Protein AF-A0A8J5JRP1-F1 (afdb_monomer_lite)

Structure (mmCIF, N/CA/C/O backbone):
data_AF-A0A8J5JRP1-F1
#
_entry.id   AF-A0A8J5JRP1-F1
#
loop_
_atom_site.group_PDB
_atom_site.id
_atom_site.type_symbol
_atom_site.label_atom_id
_atom_site.label_alt_id
_atom_site.label_comp_id
_atom_site.label_asym_id
_atom_site.label_entity_id
_atom_site.label_seq_id
_atom_site.pdbx_PDB_ins_code
_atom_site.Cartn_x
_atom_site.Cartn_y
_atom_site.Cartn_z
_atom_site.occupancy
_atom_site.B_iso_or_equiv
_atom_site.auth_seq_id
_atom_site.auth_comp_id
_atom_site.auth_asym_id
_atom_site.auth_atom_id
_atom_site.pdbx_PDB_model_num
ATOM 1 N N . MET A 1 1 ? -11.507 -6.450 -2.421 1.00 54.03 1 MET A N 1
ATOM 2 C CA . MET A 1 1 ? -11.348 -5.675 -3.679 1.00 54.03 1 MET A CA 1
ATOM 3 C C . MET A 1 1 ? -9.955 -5.958 -4.227 1.00 54.03 1 MET A C 1
ATOM 5 O O . MET A 1 1 ? -9.057 -6.122 -3.411 1.00 54.03 1 MET A O 1
ATOM 9 N N . ASP A 1 2 ? -9.753 -6.052 -5.546 1.00 66.62 2 ASP A N 1
ATOM 10 C CA . ASP A 1 2 ? -8.400 -6.235 -6.106 1.00 66.62 2 ASP A CA 1
ATOM 11 C C . ASP A 1 2 ? -7.550 -4.979 -5.846 1.00 66.62 2 ASP A C 1
ATOM 13 O O . ASP A 1 2 ? -7.867 -3.878 -6.309 1.00 66.62 2 ASP A O 1
ATOM 17 N N . ALA A 1 3 ? -6.461 -5.162 -5.099 1.00 68.06 3 ALA A N 1
ATOM 18 C CA . ALA A 1 3 ? -5.518 -4.115 -4.740 1.00 68.06 3 ALA A CA 1
ATOM 19 C C . ALA A 1 3 ? -4.882 -3.429 -5.960 1.00 68.06 3 ALA A C 1
ATOM 21 O O . ALA A 1 3 ? -4.729 -2.208 -5.982 1.00 68.06 3 ALA A O 1
ATOM 22 N N . THR A 1 4 ? -4.529 -4.190 -7.000 1.00 69.31 4 THR A N 1
ATOM 23 C CA . THR A 1 4 ? -3.917 -3.645 -8.220 1.00 69.31 4 THR A CA 1
ATOM 24 C C . THR A 1 4 ? -4.916 -2.773 -8.976 1.00 69.31 4 THR A C 1
ATOM 26 O O . THR A 1 4 ? -4.538 -1.716 -9.485 1.00 69.31 4 THR A O 1
ATOM 29 N N . PHE A 1 5 ? -6.179 -3.201 -9.052 1.00 74.94 5 PHE A N 1
ATOM 30 C CA . PHE A 1 5 ? -7.241 -2.432 -9.700 1.00 74.94 5 PHE A CA 1
ATOM 31 C C . PHE A 1 5 ? -7.491 -1.107 -8.978 1.00 74.94 5 PHE A C 1
ATOM 33 O O . PHE A 1 5 ? -7.461 -0.055 -9.614 1.00 74.94 5 PHE A O 1
ATOM 40 N N . LEU A 1 6 ? -7.655 -1.146 -7.651 1.00 74.69 6 LEU A N 1
ATOM 41 C CA . LEU A 1 6 ? -7.871 0.061 -6.857 1.00 74.69 6 LEU A CA 1
ATOM 42 C C . LEU A 1 6 ? -6.725 1.053 -7.033 1.00 74.69 6 LEU A C 1
ATOM 44 O O . LEU A 1 6 ? -6.972 2.220 -7.325 1.00 74.69 6 LEU A O 1
ATOM 48 N N . ILE A 1 7 ? -5.478 0.589 -6.911 1.00 75.81 7 ILE A N 1
ATOM 49 C CA . ILE A 1 7 ? -4.319 1.461 -7.086 1.00 75.81 7 ILE A CA 1
ATOM 50 C C . ILE A 1 7 ? -4.353 2.082 -8.491 1.00 75.81 7 ILE A C 1
ATOM 52 O O . ILE A 1 7 ? -4.250 3.293 -8.618 1.00 75.81 7 ILE A O 1
ATOM 56 N N . LYS A 1 8 ? -4.576 1.300 -9.553 1.00 76.00 8 LYS A N 1
ATOM 57 C CA . LYS A 1 8 ? -4.641 1.830 -10.929 1.00 76.00 8 LYS A CA 1
ATOM 58 C C . LYS A 1 8 ? -5.804 2.797 -11.182 1.00 76.00 8 LYS A C 1
ATOM 60 O O . LYS A 1 8 ? -5.709 3.596 -12.106 1.00 76.00 8 LYS A O 1
ATOM 65 N N . SER A 1 9 ? -6.877 2.720 -10.396 1.00 74.56 9 SER A N 1
ATOM 66 C CA . SER A 1 9 ? -8.033 3.622 -10.492 1.00 74.56 9 SER A CA 1
ATOM 67 C C . SER A 1 9 ? -7.784 5.008 -9.880 1.00 74.56 9 SER A C 1
ATOM 69 O O . SER A 1 9 ? -8.576 5.927 -10.084 1.00 74.56 9 SER A O 1
ATOM 71 N N . LEU A 1 10 ? -6.685 5.186 -9.138 1.00 73.31 10 LEU A N 1
ATOM 72 C CA . LEU A 1 10 ? -6.281 6.487 -8.615 1.00 73.31 10 LEU A CA 1
ATOM 73 C C . LEU A 1 10 ? -5.696 7.335 -9.751 1.00 73.31 10 LEU A C 1
ATOM 75 O O . LEU A 1 10 ? -4.635 7.031 -10.292 1.00 73.31 10 LEU A O 1
ATOM 79 N N . SER A 1 11 ? -6.404 8.403 -10.114 1.00 66.44 11 SER A N 1
ATOM 80 C CA . SER A 1 11 ? -5.982 9.353 -11.148 1.00 66.44 11 SER A CA 1
ATOM 81 C C . SER A 1 11 ? -4.874 10.289 -10.674 1.00 66.44 11 SER A C 1
ATOM 83 O O . SER A 1 11 ? -4.055 10.717 -11.482 1.00 66.44 11 SER A O 1
ATOM 85 N N . ASP A 1 12 ? -4.839 10.579 -9.372 1.00 75.56 12 ASP A N 1
ATOM 86 C CA . ASP A 1 12 ? -3.879 11.494 -8.776 1.00 75.56 12 ASP A CA 1
ATOM 87 C C . ASP A 1 12 ? -3.203 10.837 -7.576 1.00 75.56 12 ASP A C 1
ATOM 89 O O . ASP A 1 12 ? -3.856 10.306 -6.674 1.00 75.56 12 ASP A O 1
ATOM 93 N N . PHE A 1 13 ? -1.877 10.815 -7.612 1.00 78.50 13 PHE A N 1
ATOM 94 C CA . PHE A 1 13 ? -1.065 10.149 -6.609 1.00 78.50 13 PHE A CA 1
ATOM 95 C C . PHE A 1 13 ? -0.095 11.149 -5.999 1.00 78.50 13 PHE A C 1
ATOM 97 O O . PHE A 1 13 ? 0.644 11.804 -6.748 1.00 78.50 13 PHE A O 1
ATOM 104 N N . PRO A 1 14 ? 0.013 11.171 -4.663 1.00 84.62 14 PRO A N 1
ATOM 105 C CA . PRO A 1 14 ? 0.994 11.993 -3.980 1.00 84.62 14 PRO A CA 1
ATOM 106 C C . PRO A 1 14 ? 2.426 11.741 -4.463 1.00 84.62 14 PRO A C 1
ATOM 108 O O . PRO A 1 14 ? 2.775 10.685 -5.006 1.00 84.62 14 PRO A O 1
ATOM 111 N N . ALA A 1 15 ? 3.279 12.743 -4.263 1.00 86.81 15 ALA A N 1
ATOM 1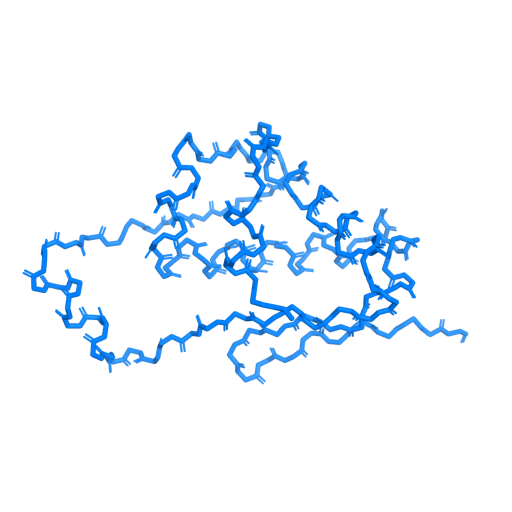12 C CA . ALA A 1 15 ? 4.681 12.682 -4.665 1.00 86.81 15 ALA A CA 1
ATOM 113 C C . ALA A 1 15 ? 5.491 11.647 -3.863 1.00 86.81 15 ALA A C 1
ATOM 115 O O . ALA A 1 15 ? 6.546 11.210 -4.326 1.00 86.81 15 ALA A O 1
ATOM 116 N N . THR A 1 16 ? 5.001 11.240 -2.691 1.00 90.62 16 THR A N 1
ATOM 117 C CA . THR A 1 16 ? 5.677 10.335 -1.757 1.00 90.62 16 THR A CA 1
ATOM 118 C C . THR A 1 16 ? 4.889 9.044 -1.555 1.00 90.62 16 THR A C 1
ATOM 120 O O . THR A 1 16 ? 3.662 9.015 -1.664 1.00 90.62 16 THR A O 1
ATOM 123 N N . CYS A 1 17 ? 5.593 7.954 -1.251 1.00 87.81 17 CYS A N 1
ATOM 124 C CA . CYS A 1 17 ? 4.975 6.671 -0.929 1.00 87.81 17 CYS A CA 1
ATOM 125 C C . CYS A 1 17 ? 4.095 6.750 0.328 1.00 87.81 17 CYS A C 1
ATOM 127 O O . CYS A 1 17 ? 3.054 6.101 0.359 1.00 87.81 17 CYS A O 1
ATOM 129 N N . GLY A 1 18 ? 4.457 7.580 1.312 1.00 87.56 18 GLY A N 1
ATOM 130 C CA . GLY A 1 18 ? 3.637 7.860 2.494 1.00 87.56 18 GLY A CA 1
ATOM 131 C C . GLY A 1 18 ? 2.286 8.466 2.126 1.00 87.56 18 GLY A C 1
ATOM 132 O O . GLY A 1 18 ? 1.253 7.917 2.491 1.00 87.56 18 GLY A O 1
ATOM 133 N N . GLY A 1 19 ? 2.275 9.508 1.288 1.00 88.38 19 GLY A N 1
ATOM 134 C CA . GLY A 1 19 ? 1.014 10.085 0.818 1.00 88.38 19 GLY A CA 1
ATOM 135 C C . GLY A 1 19 ? 0.181 9.082 0.012 1.00 88.38 19 GLY A C 1
ATOM 136 O O . GLY A 1 19 ? -1.040 9.039 0.135 1.00 88.38 19 GLY A O 1
ATOM 137 N N . VAL A 1 20 ? 0.823 8.222 -0.789 1.00 88.38 20 VAL A N 1
ATOM 138 C CA . VAL A 1 20 ? 0.116 7.131 -1.484 1.00 88.38 20 VAL A CA 1
ATOM 139 C C . VAL A 1 20 ? -0.548 6.176 -0.485 1.00 88.38 20 VAL A C 1
ATOM 141 O O . VAL A 1 20 ? -1.685 5.770 -0.720 1.00 88.38 20 VAL A O 1
ATOM 144 N N . ALA A 1 21 ? 0.129 5.829 0.613 1.00 88.56 21 ALA A N 1
ATOM 145 C CA . ALA A 1 21 ? -0.420 4.973 1.662 1.00 88.56 21 ALA A CA 1
ATOM 146 C C . ALA A 1 21 ? -1.647 5.608 2.332 1.00 88.56 21 ALA A C 1
ATOM 148 O O . ALA A 1 21 ? -2.658 4.929 2.507 1.00 88.56 21 ALA A O 1
ATOM 149 N N . GLU A 1 22 ? -1.582 6.900 2.647 1.00 88.75 22 GLU A N 1
ATOM 150 C CA . GLU A 1 22 ? -2.675 7.652 3.266 1.00 88.75 22 GLU A CA 1
ATOM 151 C C . GLU A 1 22 ? -3.902 7.751 2.347 1.00 88.75 22 GLU A C 1
ATOM 153 O O . GLU A 1 22 ? -5.009 7.388 2.743 1.00 88.75 22 GLU A O 1
ATOM 158 N N . VAL A 1 23 ? -3.713 8.157 1.085 1.00 88.38 23 VAL A N 1
ATOM 159 C CA . VAL A 1 23 ? -4.812 8.273 0.107 1.00 88.38 23 VAL A CA 1
ATOM 160 C C . VAL A 1 23 ? -5.471 6.920 -0.149 1.00 88.38 23 VAL A C 1
ATOM 162 O O . VAL A 1 23 ? -6.697 6.836 -0.247 1.00 88.38 23 VAL A O 1
ATOM 165 N N . LEU A 1 24 ? -4.674 5.852 -0.258 1.00 85.94 24 LEU A N 1
ATOM 166 C CA . LEU A 1 24 ? -5.202 4.501 -0.431 1.00 85.94 24 LEU A CA 1
ATOM 167 C C . LEU A 1 24 ? -6.058 4.085 0.761 1.00 85.94 24 LEU A C 1
ATOM 169 O O . LEU A 1 24 ? -7.183 3.633 0.553 1.00 85.94 24 LEU A O 1
ATOM 173 N N . LEU A 1 25 ? -5.553 4.256 1.984 1.00 82.62 25 LEU A N 1
ATOM 174 C CA . LEU A 1 25 ? -6.283 3.873 3.187 1.00 82.62 25 LEU A CA 1
ATOM 175 C C . LEU A 1 25 ? -7.564 4.698 3.350 1.00 82.62 25 LEU A C 1
ATOM 177 O O . LEU A 1 25 ? -8.628 4.129 3.566 1.00 82.62 25 LEU A O 1
ATOM 181 N N . SER A 1 26 ? -7.494 6.013 3.141 1.00 83.12 26 SER A N 1
ATOM 182 C CA . SER A 1 26 ? -8.655 6.905 3.212 1.00 83.12 26 SER A CA 1
ATOM 183 C C . SER A 1 26 ? -9.763 6.490 2.236 1.00 83.12 26 SER A C 1
ATOM 185 O O . SER A 1 26 ? -10.920 6.343 2.635 1.00 83.12 26 SER A O 1
ATOM 187 N N . LYS A 1 27 ? -9.423 6.200 0.969 1.00 82.00 27 LYS A N 1
ATOM 188 C CA . LYS A 1 27 ? -10.415 5.713 -0.005 1.00 82.00 27 LYS A CA 1
ATOM 189 C C . LYS A 1 27 ? -10.982 4.351 0.373 1.00 82.00 27 LYS A C 1
ATOM 191 O O . LYS A 1 27 ? -12.178 4.125 0.216 1.00 82.00 27 LYS A O 1
ATOM 196 N N . LEU A 1 28 ? -10.143 3.442 0.861 1.00 77.88 28 LEU A N 1
ATOM 197 C CA . LEU A 1 28 ? -10.582 2.125 1.316 1.00 77.88 28 LEU A CA 1
ATOM 198 C C . LEU A 1 28 ? -11.600 2.242 2.453 1.00 77.88 28 LEU A C 1
ATOM 200 O O . LEU A 1 28 ? -12.677 1.648 2.371 1.00 77.88 28 LEU A O 1
ATOM 204 N N . CYS A 1 29 ? -11.297 3.064 3.453 1.00 76.25 29 CYS A N 1
ATOM 205 C CA . CYS A 1 29 ? -12.162 3.262 4.606 1.00 76.25 29 CYS A CA 1
ATOM 206 C C . CYS A 1 29 ? -13.448 4.032 4.271 1.00 76.25 29 CYS A C 1
ATOM 208 O O . CYS A 1 29 ? -14.485 3.781 4.881 1.00 76.25 29 CYS A O 1
ATOM 210 N N . ALA A 1 30 ? -13.427 4.904 3.259 1.00 76.81 30 ALA A N 1
ATOM 211 C CA . ALA A 1 30 ? -14.630 5.581 2.772 1.00 76.81 30 ALA A CA 1
ATOM 212 C C . ALA A 1 30 ? -15.639 4.622 2.110 1.00 76.81 30 ALA A C 1
ATOM 214 O O . ALA A 1 30 ? -16.842 4.879 2.134 1.00 76.81 30 ALA A O 1
ATOM 215 N N . HIS A 1 31 ? -15.170 3.524 1.507 1.00 71.31 31 HIS A N 1
ATOM 216 C CA . HIS A 1 31 ? -16.022 2.622 0.726 1.00 71.31 31 HIS A CA 1
ATOM 217 C C . HIS A 1 31 ? -16.530 1.399 1.496 1.00 71.31 31 HIS A C 1
ATOM 219 O O . HIS A 1 31 ? -17.555 0.835 1.110 1.00 71.31 31 HIS A O 1
ATOM 225 N N . ALA A 1 32 ? -15.857 0.966 2.564 1.00 64.19 32 ALA A N 1
ATOM 226 C CA . ALA A 1 32 ? -16.296 -0.197 3.331 1.00 64.19 32 ALA A CA 1
ATOM 227 C C . ALA A 1 32 ? -15.785 -0.174 4.771 1.00 64.19 32 ALA A C 1
ATOM 229 O O . ALA A 1 32 ? -14.627 0.131 5.001 1.00 64.19 32 ALA A O 1
ATOM 230 N N . ARG A 1 33 ? -16.624 -0.638 5.714 1.00 61.16 33 ARG A N 1
ATOM 231 C CA . ARG A 1 33 ? -16.299 -0.867 7.145 1.00 61.16 33 ARG A CA 1
ATOM 232 C C . ARG A 1 33 ? -15.324 -2.027 7.408 1.00 61.16 33 ARG A C 1
ATOM 234 O O . ARG A 1 33 ? -15.054 -2.368 8.556 1.00 61.16 33 ARG A O 1
ATOM 241 N N . CYS A 1 34 ? -14.944 -2.734 6.351 1.00 61.31 34 CYS A N 1
ATOM 242 C CA . CYS A 1 34 ? -14.037 -3.865 6.382 1.00 61.31 34 CYS A CA 1
ATOM 243 C C . CYS A 1 34 ? -13.455 -4.021 4.984 1.00 61.31 34 CYS A C 1
ATOM 245 O O . CYS A 1 34 ? -14.187 -4.315 4.037 1.00 61.31 34 CYS A O 1
ATOM 247 N N . VAL A 1 35 ? -12.147 -3.837 4.857 1.00 62.84 35 VAL A N 1
ATOM 248 C CA . VAL A 1 35 ? -11.436 -4.049 3.600 1.00 62.84 35 VAL A CA 1
ATOM 249 C C . VAL A 1 35 ? -10.455 -5.195 3.768 1.00 62.84 35 VAL A C 1
ATOM 251 O O . VAL A 1 35 ? -9.555 -5.122 4.602 1.00 62.84 35 VAL A O 1
ATOM 254 N N . ASP A 1 36 ? 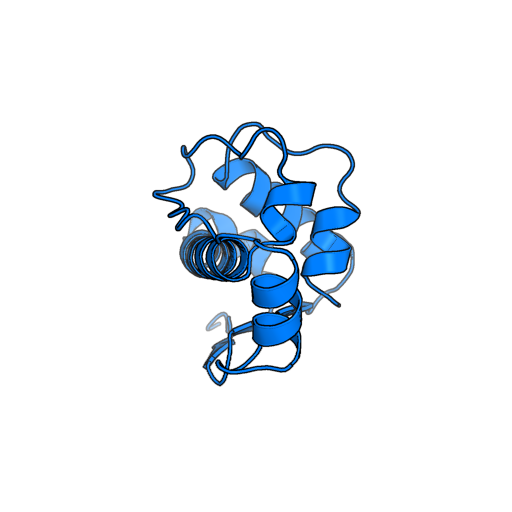-10.619 -6.213 2.925 1.00 64.00 36 ASP A N 1
ATOM 255 C CA . ASP A 1 36 ? -9.592 -7.212 2.654 1.00 64.00 36 ASP A CA 1
ATOM 256 C C . ASP A 1 36 ? -8.750 -6.750 1.468 1.00 64.00 36 ASP A C 1
ATOM 258 O O . ASP A 1 36 ? -9.209 -6.720 0.315 1.00 64.00 36 ASP A O 1
ATOM 262 N N . PHE A 1 37 ? -7.509 -6.368 1.758 1.00 65.38 37 PHE A N 1
ATOM 263 C CA . PHE A 1 37 ? -6.546 -5.961 0.745 1.00 65.38 37 PHE A CA 1
ATOM 264 C C . PHE A 1 37 ? -5.699 -7.164 0.330 1.00 65.38 37 PHE A C 1
ATOM 266 O O . PHE A 1 37 ? -4.757 -7.545 1.024 1.00 65.38 37 PHE A O 1
ATOM 273 N N . VAL A 1 38 ? -6.066 -7.795 -0.788 1.00 66.75 38 VAL A N 1
ATOM 274 C CA . VAL A 1 38 ? -5.436 -9.027 -1.287 1.00 66.75 38 VAL A CA 1
ATOM 275 C C . VAL A 1 38 ? -4.637 -8.729 -2.551 1.00 66.75 38 VAL A C 1
ATOM 277 O O . VAL A 1 38 ? -5.127 -8.056 -3.459 1.00 66.75 38 VAL A O 1
ATOM 280 N N . TYR A 1 39 ? -3.407 -9.242 -2.610 1.00 66.25 39 TYR A N 1
ATOM 281 C CA . TYR A 1 39 ? -2.535 -9.128 -3.776 1.00 66.25 39 TYR A CA 1
ATOM 282 C C . TYR A 1 39 ? -2.270 -10.493 -4.411 1.00 66.25 39 TYR A C 1
ATOM 284 O O . TYR A 1 39 ? -1.771 -11.408 -3.749 1.00 66.25 39 TYR A O 1
ATOM 292 N N . ASP A 1 40 ? -2.507 -10.593 -5.719 1.00 64.44 40 ASP A N 1
ATOM 293 C CA . ASP A 1 40 ? -2.095 -11.756 -6.500 1.00 64.44 40 ASP A CA 1
ATOM 294 C C . ASP A 1 40 ? -0.572 -11.881 -6.488 1.00 64.44 40 ASP A C 1
ATOM 296 O O . ASP A 1 40 ? 0.158 -10.982 -6.924 1.00 64.44 40 ASP A O 1
ATOM 300 N N . THR A 1 41 ? -0.090 -13.021 -5.996 1.00 61.41 41 THR A N 1
ATOM 301 C CA . THR A 1 41 ? 1.322 -13.397 -6.063 1.00 61.41 41 THR A CA 1
ATOM 302 C C . THR A 1 41 ? 1.468 -14.624 -6.947 1.00 61.41 41 THR A C 1
ATOM 304 O O . THR A 1 41 ? 0.828 -15.643 -6.708 1.00 61.41 41 THR A O 1
ATOM 307 N N . TYR A 1 42 ? 2.334 -14.536 -7.954 1.00 64.62 42 TYR A N 1
ATOM 308 C CA . TYR A 1 42 ? 2.710 -15.689 -8.766 1.00 64.62 42 TYR A CA 1
ATOM 309 C C . TYR A 1 42 ? 3.879 -16.413 -8.090 1.00 64.62 42 TYR A C 1
ATOM 311 O O . TYR A 1 42 ? 4.852 -15.783 -7.672 1.00 64.62 42 TYR A O 1
ATOM 319 N N . THR A 1 43 ? 3.769 -17.729 -7.919 1.00 64.94 43 THR A N 1
ATOM 320 C CA . THR A 1 43 ? 4.878 -18.569 -7.450 1.00 64.94 43 THR A CA 1
ATOM 321 C C . THR A 1 43 ? 5.866 -18.762 -8.586 1.00 64.94 43 THR A C 1
ATOM 323 O O . THR A 1 43 ? 5.470 -19.244 -9.641 1.00 64.94 43 THR A O 1
ATOM 326 N N . SER A 1 44 ? 7.132 -18.403 -8.374 1.00 65.62 44 SER A N 1
ATOM 327 C CA . SER A 1 44 ? 8.165 -18.597 -9.390 1.00 65.62 44 SER A CA 1
ATOM 328 C C . SER A 1 44 ? 8.671 -20.050 -9.393 1.00 65.62 44 SER A C 1
ATOM 330 O O . SER A 1 44 ? 8.890 -20.599 -8.308 1.00 65.62 44 SER A O 1
ATOM 332 N N . PRO A 1 45 ? 8.874 -20.668 -10.572 1.00 66.75 45 PRO A N 1
ATOM 333 C CA . PRO A 1 45 ? 8.512 -20.145 -11.890 1.00 66.75 45 PRO A CA 1
ATOM 334 C C . PRO A 1 45 ? 7.000 -20.261 -12.153 1.00 66.75 45 PRO A C 1
ATOM 336 O O . PRO A 1 45 ? 6.396 -21.310 -11.943 1.00 66.75 45 PRO A O 1
ATOM 339 N N . SER A 1 46 ? 6.391 -19.187 -12.656 1.00 70.38 46 SER A N 1
ATOM 340 C CA . SER A 1 46 ? 5.004 -19.168 -13.136 1.00 70.38 46 SER A CA 1
ATOM 341 C C . SER A 1 46 ? 4.932 -18.991 -14.653 1.00 70.38 46 SER A C 1
ATOM 343 O O . SER A 1 46 ? 5.876 -18.514 -15.282 1.00 70.38 46 SER A O 1
ATOM 345 N N . ILE A 1 47 ? 3.769 -19.290 -15.250 1.00 76.44 47 ILE A N 1
ATOM 346 C CA . ILE A 1 47 ? 3.493 -18.981 -16.668 1.00 76.44 47 ILE A CA 1
ATOM 347 C C . ILE A 1 47 ? 3.775 -17.500 -16.959 1.00 76.44 47 ILE A C 1
ATOM 349 O O . ILE A 1 47 ? 4.393 -17.180 -17.969 1.00 76.44 47 ILE A O 1
ATOM 353 N N . LYS A 1 48 ? 3.422 -16.599 -16.033 1.00 70.38 48 LYS A N 1
ATOM 354 C CA . LYS A 1 48 ? 3.704 -15.167 -16.180 1.00 70.38 48 LYS A CA 1
ATOM 355 C C . LYS A 1 48 ? 5.186 -14.819 -16.101 1.00 70.38 48 LYS A C 1
ATOM 357 O O . LYS A 1 48 ? 5.595 -13.853 -16.740 1.00 70.38 48 LYS A O 1
ATOM 362 N N . ASP A 1 49 ? 5.986 -15.570 -15.350 1.00 68.12 49 ASP A N 1
ATOM 363 C CA . ASP A 1 49 ? 7.439 -15.372 -15.332 1.00 68.12 49 ASP A CA 1
ATOM 364 C C . ASP A 1 49 ? 8.045 -15.770 -16.678 1.00 68.12 49 ASP A C 1
ATOM 366 O O . ASP A 1 49 ? 8.844 -15.018 -17.230 1.00 68.12 49 ASP A O 1
ATOM 370 N N . ASN A 1 50 ? 7.581 -16.881 -17.258 1.00 72.88 50 ASN A N 1
ATOM 371 C CA . ASN A 1 50 ? 7.987 -17.305 -18.597 1.00 72.88 50 ASN A CA 1
ATOM 372 C C . ASN A 1 50 ? 7.547 -16.304 -19.675 1.00 72.88 50 ASN A C 1
ATOM 374 O O . ASN A 1 50 ? 8.357 -15.920 -20.513 1.00 72.88 50 ASN A O 1
ATOM 378 N N . GLU A 1 51 ? 6.305 -15.811 -19.634 1.00 79.12 51 GLU A N 1
ATOM 379 C CA . GLU A 1 51 ? 5.829 -14.771 -20.559 1.00 79.12 51 GLU A CA 1
ATOM 380 C C . GLU A 1 51 ? 6.639 -13.472 -20.450 1.00 79.12 51 GLU A C 1
ATOM 382 O O . GLU A 1 51 ? 6.912 -12.824 -21.459 1.00 79.12 51 GLU A O 1
ATOM 387 N N . ARG A 1 52 ? 7.029 -13.068 -19.236 1.00 74.31 52 ARG A N 1
ATOM 388 C CA . ARG A 1 52 ? 7.871 -11.881 -19.015 1.00 74.31 52 ARG A CA 1
ATOM 389 C C . ARG A 1 52 ? 9.291 -12.093 -19.524 1.00 74.31 52 ARG A C 1
ATOM 391 O O . ARG A 1 52 ? 9.819 -11.207 -20.194 1.00 74.31 52 ARG A O 1
ATOM 398 N N . HIS A 1 53 ? 9.872 -13.261 -19.254 1.00 73.94 53 HIS A N 1
ATOM 399 C CA . HIS A 1 53 ? 11.197 -13.639 -19.737 1.00 73.94 53 HIS A CA 1
ATOM 400 C C . HIS A 1 53 ? 11.246 -13.655 -21.271 1.00 73.94 53 HIS A C 1
ATOM 402 O O . HIS A 1 53 ? 12.117 -13.028 -21.866 1.00 73.94 53 HIS A O 1
ATOM 408 N N . MET A 1 54 ? 10.235 -14.251 -21.912 1.00 76.44 54 MET A N 1
ATOM 409 C CA . MET A 1 54 ? 10.037 -14.249 -23.368 1.00 76.44 54 MET A CA 1
ATOM 410 C C . MET A 1 54 ? 9.950 -12.838 -23.973 1.00 76.44 54 MET A C 1
ATOM 412 O O . MET A 1 54 ? 10.316 -12.637 -25.126 1.00 76.44 54 MET A O 1
ATOM 416 N N . ARG A 1 55 ? 9.468 -11.848 -23.210 1.00 77.75 55 ARG A N 1
ATOM 417 C CA . ARG A 1 55 ? 9.378 -10.438 -23.634 1.00 77.75 55 ARG A CA 1
ATOM 418 C C . ARG A 1 55 ? 10.651 -9.633 -23.343 1.00 77.75 55 ARG A C 1
ATOM 420 O O . ARG A 1 55 ? 10.646 -8.423 -23.549 1.00 77.75 55 ARG A O 1
ATOM 427 N N . GLY A 1 56 ? 11.710 -10.264 -22.827 1.00 70.19 56 GLY A N 1
ATOM 428 C CA . GLY A 1 56 ? 12.945 -9.583 -22.423 1.00 70.19 56 GLY A CA 1
ATOM 429 C C . GLY A 1 56 ? 12.756 -8.615 -21.249 1.00 70.19 56 GLY A C 1
ATOM 430 O O . GLY A 1 56 ? 13.550 -7.693 -21.0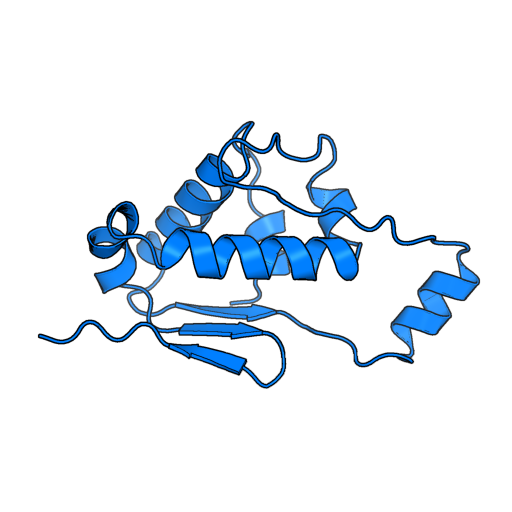69 1.00 70.19 56 GLY A O 1
ATOM 431 N N . ALA A 1 57 ? 11.686 -8.778 -20.462 1.00 67.38 57 ALA A N 1
ATOM 432 C CA . ALA A 1 57 ? 11.390 -7.888 -19.350 1.00 67.38 57 ALA A CA 1
ATOM 433 C C . ALA A 1 57 ? 12.283 -8.224 -18.146 1.00 67.38 57 ALA A C 1
ATOM 435 O O . ALA A 1 57 ? 12.054 -9.211 -17.449 1.00 67.38 57 ALA A O 1
ATOM 436 N N . ASN A 1 58 ? 13.274 -7.374 -17.875 1.00 65.06 58 ASN A N 1
ATOM 437 C CA . ASN A 1 58 ? 14.060 -7.439 -16.645 1.00 65.06 58 ASN A CA 1
ATOM 438 C C . ASN A 1 58 ? 13.324 -6.703 -15.520 1.00 65.06 58 ASN A C 1
ATOM 440 O O . ASN A 1 58 ? 13.066 -5.500 -15.615 1.00 65.06 58 ASN A O 1
ATOM 444 N N . GLU A 1 59 ? 12.979 -7.410 -14.442 1.00 67.19 59 GLU A N 1
ATOM 445 C CA . GLU A 1 59 ? 12.420 -6.760 -13.258 1.00 67.19 59 GLU A CA 1
ATOM 446 C C . GLU A 1 59 ? 13.535 -6.051 -12.484 1.00 67.19 59 GLU A C 1
ATOM 448 O O . GLU A 1 59 ? 14.432 -6.681 -11.927 1.00 67.19 59 GLU A O 1
ATOM 453 N N . VAL A 1 60 ? 13.472 -4.720 -12.425 1.00 68.94 60 VAL A N 1
ATOM 454 C CA . VAL A 1 60 ? 14.341 -3.940 -11.539 1.00 68.94 60 VAL A CA 1
ATOM 455 C C . VAL A 1 60 ? 13.852 -4.119 -10.106 1.00 68.94 60 VAL A C 1
ATOM 457 O O . VAL A 1 60 ? 12.664 -3.946 -9.812 1.00 68.94 60 VAL A O 1
ATOM 460 N N . ASN A 1 61 ? 14.773 -4.459 -9.207 1.00 68.81 61 ASN A N 1
ATOM 461 C CA . ASN A 1 61 ? 14.471 -4.602 -7.792 1.00 68.81 61 ASN A CA 1
ATOM 462 C C . ASN A 1 61 ? 14.339 -3.209 -7.161 1.00 68.81 61 ASN A C 1
ATOM 464 O O . ASN A 1 61 ? 15.332 -2.556 -6.846 1.00 68.81 61 ASN A O 1
ATOM 468 N N . ILE A 1 62 ? 13.104 -2.726 -7.039 1.00 75.19 62 ILE A N 1
ATOM 469 C CA . ILE A 1 62 ? 12.799 -1.424 -6.441 1.00 75.19 62 ILE A CA 1
ATOM 470 C C . ILE A 1 62 ? 12.377 -1.657 -4.995 1.00 75.19 62 ILE A C 1
ATOM 472 O O . ILE A 1 62 ? 11.346 -2.282 -4.744 1.00 75.19 62 ILE A O 1
ATOM 476 N N . VAL A 1 63 ? 13.164 -1.127 -4.059 1.00 80.12 63 VAL A N 1
ATOM 477 C CA . VAL A 1 63 ? 12.873 -1.164 -2.622 1.00 80.12 63 VAL A CA 1
ATOM 478 C C . VAL A 1 63 ? 12.361 0.202 -2.174 1.00 80.12 63 VAL A C 1
ATOM 480 O O . VAL A 1 63 ? 13.038 1.217 -2.340 1.00 80.12 63 VAL A O 1
ATOM 483 N N . ILE A 1 64 ? 11.164 0.227 -1.590 1.00 85.75 64 ILE A N 1
ATOM 484 C CA . ILE A 1 64 ? 10.599 1.419 -0.951 1.00 85.75 64 ILE A CA 1
ATOM 485 C C . ILE A 1 64 ? 11.183 1.514 0.458 1.00 85.75 64 ILE A C 1
ATOM 487 O O . ILE A 1 64 ? 10.884 0.685 1.313 1.00 85.75 64 ILE A O 1
ATOM 491 N N . ALA A 1 65 ? 12.038 2.512 0.676 1.00 83.50 65 ALA A N 1
ATOM 492 C CA . ALA A 1 65 ? 12.795 2.667 1.920 1.00 83.50 65 ALA A CA 1
ATOM 493 C C . ALA A 1 65 ? 11.984 3.283 3.077 1.00 83.50 65 ALA A C 1
ATOM 495 O O . ALA A 1 65 ? 12.375 3.147 4.231 1.00 83.50 65 ALA A O 1
ATOM 496 N N . GLY A 1 66 ? 10.872 3.965 2.784 1.00 87.25 66 GLY A N 1
ATOM 497 C CA . GLY A 1 66 ? 10.051 4.628 3.796 1.00 87.25 66 GLY A CA 1
ATOM 498 C C . GLY A 1 66 ? 9.023 5.597 3.202 1.00 87.25 66 GLY A C 1
ATOM 499 O O . GLY A 1 66 ? 8.945 5.726 1.977 1.00 87.25 66 GLY A O 1
ATOM 500 N N . PRO A 1 67 ? 8.247 6.294 4.050 1.00 87.56 67 PRO A N 1
ATOM 501 C CA . PRO A 1 67 ? 7.167 7.178 3.611 1.00 87.56 67 PRO A CA 1
ATOM 502 C C . PRO A 1 67 ? 7.666 8.358 2.769 1.00 87.56 67 PRO A C 1
ATOM 504 O O . PRO A 1 67 ? 7.026 8.697 1.777 1.00 87.56 67 PRO A O 1
ATOM 507 N N . GLU A 1 68 ? 8.851 8.896 3.068 1.00 89.94 68 GLU A N 1
ATOM 508 C CA . GLU A 1 68 ? 9.490 9.983 2.303 1.00 89.94 68 GLU A CA 1
ATOM 509 C C . GLU A 1 68 ? 10.024 9.547 0.928 1.00 89.94 68 GLU A C 1
ATOM 511 O O . GLU A 1 68 ? 10.459 10.373 0.121 1.00 89.94 68 GLU A O 1
ATOM 516 N N . HIS A 1 69 ? 10.019 8.242 0.632 1.00 88.12 69 HIS A N 1
ATOM 517 C CA . HIS A 1 69 ? 10.481 7.738 -0.654 1.00 88.12 69 HIS A CA 1
ATOM 518 C C . HIS A 1 69 ? 9.622 8.331 -1.775 1.00 88.12 69 HIS A C 1
ATOM 520 O O . HIS A 1 69 ? 8.395 8.198 -1.782 1.00 88.12 69 HIS A O 1
ATOM 526 N N . LYS A 1 70 ? 10.272 8.982 -2.745 1.00 87.50 70 LYS A N 1
ATOM 527 C CA . LYS A 1 70 ? 9.574 9.561 -3.895 1.00 87.50 70 LYS A CA 1
ATOM 528 C C . LYS A 1 70 ? 8.891 8.464 -4.698 1.00 87.50 70 LYS A C 1
ATOM 530 O O . LYS A 1 70 ? 9.507 7.472 -5.084 1.00 87.50 70 LYS A O 1
ATOM 535 N N . ARG A 1 71 ? 7.615 8.676 -5.001 1.00 86.12 71 ARG A N 1
ATOM 536 C CA . ARG A 1 71 ? 6.841 7.797 -5.869 1.00 86.12 71 ARG A CA 1
ATOM 537 C C . ARG A 1 71 ? 7.523 7.682 -7.235 1.00 86.12 71 ARG A C 1
ATOM 539 O O . ARG A 1 71 ? 7.967 8.674 -7.811 1.00 86.12 71 ARG A O 1
ATOM 546 N N . GLN A 1 72 ? 7.544 6.469 -7.787 1.00 81.69 72 GLN A N 1
ATOM 547 C CA . GLN A 1 72 ? 7.994 6.228 -9.159 1.00 81.69 72 GLN A CA 1
ATOM 548 C C . GLN A 1 72 ? 7.186 7.083 -10.148 1.00 81.69 72 GLN A C 1
ATOM 550 O O . GLN A 1 72 ? 5.955 7.045 -10.140 1.00 81.69 72 GLN A O 1
ATOM 555 N N . LYS A 1 73 ? 7.877 7.822 -11.030 1.00 75.75 73 LYS A N 1
ATOM 556 C CA . LYS A 1 73 ? 7.257 8.738 -12.010 1.00 75.75 73 LYS A CA 1
ATOM 557 C C . LYS A 1 73 ? 6.203 8.036 -12.874 1.00 75.75 73 LYS A C 1
ATOM 559 O O . LYS A 1 73 ? 5.145 8.594 -13.141 1.00 75.75 73 LYS A O 1
ATOM 564 N N . HIS A 1 74 ? 6.465 6.781 -13.235 1.00 76.88 74 HIS A N 1
ATOM 565 C CA . HIS A 1 74 ? 5.543 5.913 -13.966 1.00 76.88 74 HIS A CA 1
ATOM 566 C C . HIS A 1 74 ? 4.945 4.847 -13.039 1.00 76.88 74 HIS A C 1
ATOM 568 O O . HIS A 1 74 ? 5.111 3.650 -13.255 1.00 76.88 74 HIS A O 1
ATOM 574 N N . PHE A 1 75 ? 4.256 5.277 -11.979 1.00 77.06 75 PHE A N 1
ATOM 575 C CA . PHE A 1 75 ? 3.726 4.387 -10.938 1.00 77.06 75 PHE A CA 1
ATOM 576 C C . PHE A 1 75 ? 2.845 3.254 -11.495 1.00 77.06 75 PHE A C 1
ATOM 578 O O . PHE A 1 75 ? 3.033 2.094 -11.138 1.00 77.06 75 PHE A O 1
ATOM 585 N N . SER A 1 76 ? 1.956 3.554 -12.449 1.00 75.69 76 SER A N 1
ATOM 586 C CA . SER A 1 76 ? 1.102 2.550 -13.104 1.00 75.69 76 SER A CA 1
ATOM 587 C C . SER A 1 76 ? 1.893 1.489 -13.874 1.00 75.69 76 SER A C 1
ATOM 589 O O . SER A 1 76 ? 1.478 0.330 -13.922 1.00 75.69 76 SER A O 1
ATOM 591 N N . GLN A 1 77 ? 3.042 1.867 -14.444 1.00 76.69 77 GLN A N 1
ATOM 592 C CA . GLN A 1 77 ? 3.965 0.943 -15.101 1.00 76.69 77 GLN A CA 1
ATOM 593 C C . GLN A 1 77 ? 4.774 0.155 -14.068 1.00 76.69 77 GLN A C 1
ATOM 595 O O . GLN A 1 77 ? 4.944 -1.046 -14.219 1.00 76.69 77 GLN A O 1
ATOM 600 N N . ALA A 1 78 ? 5.206 0.781 -12.969 1.00 78.12 78 ALA A N 1
ATOM 601 C CA . ALA A 1 78 ? 5.896 0.083 -11.884 1.00 78.12 78 ALA A CA 1
ATOM 602 C C . ALA A 1 78 ? 5.029 -1.047 -11.292 1.00 78.12 78 ALA A C 1
ATOM 604 O O . ALA A 1 78 ? 5.535 -2.122 -10.979 1.00 78.12 78 ALA A O 1
ATOM 605 N N . LEU A 1 79 ? 3.703 -0.870 -11.252 1.00 77.62 79 LEU A N 1
ATOM 606 C CA . LEU A 1 79 ? 2.742 -1.910 -10.864 1.00 77.62 79 LEU A CA 1
ATOM 607 C C . LEU A 1 79 ? 2.663 -3.098 -11.839 1.00 77.62 79 LEU A C 1
ATOM 609 O O . LEU A 1 79 ? 1.901 -4.022 -11.575 1.00 77.62 79 LEU A O 1
ATOM 613 N N . SER A 1 80 ? 3.389 -3.132 -12.960 1.00 76.00 80 SER A N 1
ATOM 614 C CA . SER A 1 80 ? 3.533 -4.361 -13.754 1.00 76.00 80 SER A CA 1
ATOM 615 C C . SER A 1 80 ? 4.654 -5.272 -13.245 1.00 76.00 80 SER A C 1
ATOM 617 O O . SER A 1 80 ? 4.645 -6.457 -13.585 1.00 76.00 80 SER A O 1
ATOM 619 N N . SER A 1 81 ? 5.576 -4.754 -12.422 1.00 78.12 81 SER A N 1
ATOM 620 C CA . SER A 1 81 ? 6.693 -5.496 -11.819 1.00 78.12 81 SER A CA 1
ATOM 621 C C . SER A 1 81 ? 6.245 -6.252 -10.564 1.00 78.12 81 SER A C 1
ATOM 623 O O . SER A 1 81 ? 5.652 -5.675 -9.648 1.00 78.12 81 SER A O 1
ATOM 625 N N . GLY A 1 82 ? 6.523 -7.557 -10.515 1.00 75.94 82 GLY A N 1
ATOM 626 C CA . GLY A 1 82 ? 6.244 -8.399 -9.350 1.00 75.94 82 GLY A CA 1
ATOM 627 C C . GLY A 1 82 ? 7.073 -7.991 -8.130 1.00 75.94 82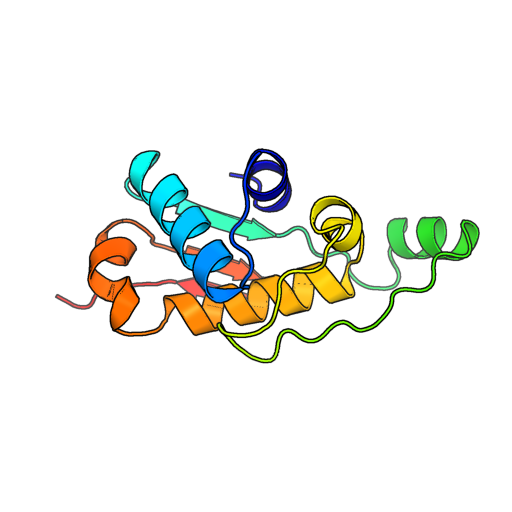 GLY A C 1
ATOM 628 O O . GLY A 1 82 ? 6.539 -7.907 -7.017 1.00 75.94 82 GLY A O 1
ATOM 629 N N . LEU A 1 83 ? 8.349 -7.658 -8.343 1.00 79.75 83 LEU A N 1
ATOM 630 C CA . LEU A 1 83 ? 9.237 -7.136 -7.301 1.00 79.75 83 LEU A CA 1
ATOM 631 C C . LEU A 1 83 ? 8.725 -5.818 -6.709 1.00 79.75 83 LEU A C 1
ATOM 633 O O . LEU A 1 83 ? 8.624 -5.696 -5.486 1.00 79.75 83 LEU A O 1
ATOM 637 N N . PHE A 1 84 ? 8.318 -4.865 -7.553 1.00 82.50 84 PHE A N 1
ATOM 638 C CA . PHE A 1 84 ? 7.789 -3.585 -7.074 1.00 82.50 84 PHE A CA 1
ATOM 639 C C . PHE A 1 84 ? 6.492 -3.763 -6.281 1.00 82.50 84 PHE A C 1
ATOM 641 O O . PHE A 1 84 ? 6.376 -3.228 -5.182 1.00 82.50 84 PHE A O 1
ATOM 648 N N . LYS A 1 85 ? 5.542 -4.564 -6.787 1.00 80.38 85 LYS A N 1
ATOM 649 C CA . LYS A 1 85 ? 4.304 -4.902 -6.060 1.00 80.38 85 LYS A CA 1
ATOM 650 C C . LYS A 1 85 ? 4.602 -5.469 -4.674 1.00 80.38 85 LYS A C 1
ATOM 652 O O . LYS A 1 85 ? 3.988 -5.066 -3.690 1.00 80.38 85 LYS A O 1
ATOM 657 N N . THR A 1 86 ? 5.578 -6.374 -4.598 1.00 80.69 86 THR A 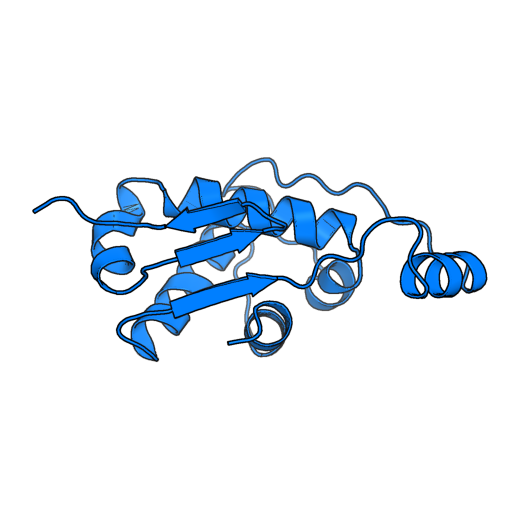N 1
ATOM 658 C CA . THR A 1 86 ? 6.006 -6.990 -3.339 1.00 80.69 86 THR A CA 1
ATOM 659 C C . THR A 1 86 ? 6.585 -5.953 -2.377 1.00 80.69 86 THR A C 1
ATOM 661 O O . THR A 1 86 ? 6.240 -5.961 -1.195 1.00 80.69 86 THR A O 1
ATOM 664 N N . SER A 1 87 ? 7.451 -5.055 -2.858 1.00 84.88 87 SER A N 1
ATOM 665 C CA . SER A 1 87 ? 8.004 -3.984 -2.023 1.00 84.88 87 SER A CA 1
ATOM 666 C C . SER A 1 87 ? 6.933 -2.993 -1.574 1.00 84.88 87 SER A C 1
ATOM 668 O O . SER A 1 87 ? 6.953 -2.579 -0.419 1.00 84.88 87 SER A O 1
ATOM 670 N N . LEU A 1 88 ? 6.005 -2.625 -2.459 1.00 85.31 88 LEU A N 1
ATOM 671 C CA . LEU A 1 88 ? 4.908 -1.715 -2.151 1.00 85.31 88 LEU A CA 1
ATOM 672 C C . LEU A 1 88 ? 4.012 -2.287 -1.061 1.00 85.31 88 LEU A C 1
ATOM 674 O O . LEU A 1 88 ? 3.690 -1.592 -0.110 1.00 85.31 88 LEU A O 1
ATOM 678 N N . LEU A 1 89 ? 3.665 -3.566 -1.154 1.00 81.00 89 LEU A N 1
ATOM 679 C CA . LEU A 1 89 ? 2.811 -4.216 -0.170 1.00 81.00 89 LEU A CA 1
ATOM 680 C C . LEU A 1 89 ? 3.470 -4.329 1.206 1.00 81.00 89 LEU A C 1
ATOM 682 O O . LEU A 1 89 ? 2.820 -4.071 2.213 1.00 81.00 89 LEU A O 1
ATOM 686 N N . LYS A 1 90 ? 4.762 -4.682 1.254 1.00 83.38 90 LYS A N 1
ATOM 687 C CA . LYS A 1 90 ? 5.526 -4.691 2.512 1.00 83.38 90 LYS A CA 1
ATOM 688 C C . LYS A 1 90 ? 5.545 -3.310 3.158 1.00 83.38 90 LYS A C 1
ATOM 690 O O . LYS A 1 90 ? 5.355 -3.211 4.363 1.00 83.38 90 LYS A O 1
ATOM 695 N N . PHE A 1 91 ? 5.762 -2.276 2.348 1.00 88.56 91 PHE A N 1
ATOM 696 C CA . PHE A 1 91 ? 5.721 -0.897 2.807 1.00 88.56 91 PHE A CA 1
ATOM 697 C C . PHE A 1 91 ? 4.329 -0.522 3.332 1.00 88.56 91 PHE A C 1
ATOM 699 O O . PHE A 1 91 ? 4.241 -0.080 4.464 1.00 88.56 91 PHE A O 1
ATOM 706 N N . LEU A 1 92 ? 3.252 -0.758 2.571 1.00 86.19 92 LEU A N 1
ATOM 707 C CA . LEU A 1 92 ? 1.885 -0.419 2.992 1.00 86.19 92 LEU A CA 1
ATOM 708 C C . LEU A 1 92 ? 1.489 -1.122 4.294 1.00 86.19 92 LEU A C 1
ATOM 710 O O . LEU A 1 92 ? 0.934 -0.482 5.177 1.00 86.19 92 LEU A O 1
ATOM 714 N N . ALA A 1 93 ? 1.812 -2.411 4.436 1.00 81.19 93 ALA A N 1
ATOM 715 C CA . ALA A 1 93 ? 1.535 -3.150 5.665 1.00 81.19 93 ALA A CA 1
ATOM 716 C C . ALA A 1 93 ? 2.267 -2.542 6.871 1.00 81.19 93 ALA A C 1
ATOM 718 O O . ALA A 1 93 ? 1.636 -2.259 7.882 1.00 81.19 93 ALA A O 1
ATOM 719 N N . ALA A 1 94 ? 3.571 -2.279 6.743 1.00 84.56 94 ALA A N 1
ATOM 720 C CA . ALA A 1 94 ? 4.363 -1.685 7.820 1.00 84.56 94 ALA A CA 1
ATOM 721 C C . ALA A 1 94 ? 3.976 -0.225 8.119 1.00 84.56 94 ALA A C 1
ATOM 723 O O . ALA A 1 94 ? 4.063 0.220 9.259 1.00 84.56 94 ALA A O 1
ATOM 724 N N . GLU A 1 95 ? 3.576 0.536 7.100 1.00 88.06 95 GLU A N 1
ATOM 725 C CA . GLU A 1 95 ? 3.179 1.934 7.241 1.00 88.06 95 GLU A CA 1
ATOM 726 C C . GLU A 1 95 ? 1.830 2.044 7.949 1.00 88.06 95 GLU A C 1
ATOM 728 O O . GLU A 1 95 ? 1.710 2.817 8.893 1.00 88.06 95 GLU A O 1
ATOM 733 N N . TRP A 1 96 ? 0.844 1.235 7.550 1.00 84.56 96 TRP A N 1
ATOM 734 C CA . TRP A 1 96 ? -0.478 1.236 8.174 1.00 84.56 96 TRP A CA 1
ATOM 735 C C . TRP A 1 96 ? -0.460 0.660 9.595 1.00 84.56 96 TRP A C 1
ATOM 737 O O . TRP A 1 96 ? -1.270 1.083 10.403 1.00 84.56 96 TRP A O 1
ATOM 747 N N . GLU A 1 97 ? 0.494 -0.203 9.966 1.00 81.25 97 GLU A N 1
ATOM 748 C CA . GLU A 1 97 ? 0.680 -0.642 11.365 1.00 81.25 97 GLU A CA 1
ATOM 749 C C . GLU A 1 97 ? 1.039 0.499 12.343 1.00 81.25 97 GLU A C 1
ATOM 751 O O . GLU A 1 97 ? 0.949 0.308 13.557 1.00 81.25 97 GLU A O 1
ATOM 756 N N . LYS A 1 98 ? 1.435 1.684 11.859 1.00 82.69 98 LYS A N 1
ATOM 757 C CA . LYS A 1 98 ? 1.812 2.814 12.720 1.00 82.69 98 LYS A CA 1
ATOM 758 C C . LYS A 1 98 ? 0.609 3.459 13.406 1.00 82.69 98 LYS A C 1
ATOM 760 O O . LYS A 1 98 ? -0.459 3.620 12.821 1.00 82.69 98 LYS A O 1
ATOM 765 N N . ASP A 1 99 ? 0.853 3.972 14.611 1.00 76.88 99 ASP A N 1
ATOM 766 C CA . ASP A 1 99 ? -0.146 4.645 15.451 1.00 76.88 99 ASP A CA 1
ATOM 767 C C . ASP A 1 99 ? -0.876 5.798 14.754 1.00 76.88 99 ASP A C 1
ATOM 769 O O . ASP A 1 99 ? -2.061 6.002 14.996 1.00 76.88 99 ASP A O 1
ATOM 773 N N . THR A 1 100 ? -0.211 6.492 13.830 1.00 81.38 100 THR A N 1
ATOM 774 C CA . THR A 1 100 ? -0.796 7.574 13.023 1.00 81.38 100 THR A CA 1
ATOM 775 C C . THR A 1 100 ? -2.016 7.132 12.206 1.00 81.38 100 THR A C 1
ATOM 777 O O . THR A 1 100 ? -2.875 7.956 11.913 1.00 81.38 100 THR A O 1
ATOM 780 N N . TYR A 1 101 ? -2.129 5.845 11.860 1.00 78.06 101 TYR A N 1
ATOM 781 C CA . TYR A 1 101 ? -3.253 5.307 11.089 1.00 78.06 101 TYR A CA 1
ATOM 782 C C . TYR A 1 101 ? -4.273 4.548 11.944 1.00 78.06 101 TYR A C 1
ATOM 784 O O . TYR A 1 101 ? -5.266 4.074 11.395 1.00 78.06 101 TYR A O 1
ATOM 792 N N . LYS A 1 102 ? -4.084 4.447 13.271 1.00 73.06 102 LYS A N 1
ATOM 793 C CA . LYS A 1 102 ? -4.991 3.695 14.162 1.00 73.06 102 LYS A CA 1
ATOM 794 C C . LYS A 1 102 ? -6.448 4.140 14.041 1.00 73.06 102 LYS A C 1
ATOM 796 O O . LYS A 1 102 ? -7.320 3.285 13.951 1.00 73.06 102 LYS A O 1
ATOM 801 N N . GLU A 1 103 ? -6.702 5.447 13.973 1.00 70.06 103 GLU A N 1
ATOM 802 C CA . GLU A 1 103 ? -8.062 5.988 13.826 1.00 70.06 103 GLU A CA 1
ATOM 803 C C . GLU A 1 103 ? -8.685 5.636 12.465 1.00 70.06 103 GLU A C 1
ATOM 805 O O . GLU A 1 103 ? -9.861 5.294 12.382 1.00 70.06 103 GLU A O 1
ATOM 810 N N . MET A 1 104 ? -7.893 5.637 11.386 1.00 69.50 104 MET A N 1
ATOM 811 C CA . MET A 1 104 ? -8.372 5.213 10.062 1.00 69.50 104 MET A CA 1
ATOM 812 C C . MET A 1 104 ? -8.583 3.694 9.985 1.00 69.50 104 MET A C 1
ATOM 814 O O . MET A 1 104 ? -9.437 3.220 9.235 1.00 69.50 104 MET A O 1
ATOM 818 N N . LEU A 1 105 ? -7.815 2.922 10.756 1.00 65.94 105 LEU A N 1
ATOM 819 C CA . LEU A 1 105 ? -7.846 1.462 10.788 1.00 65.94 105 LEU A CA 1
ATOM 820 C C . LEU A 1 105 ? -9.004 0.867 11.594 1.00 65.94 105 LEU A C 1
ATOM 822 O O . LEU A 1 105 ? -9.232 -0.336 11.471 1.00 65.94 105 LEU A O 1
ATOM 826 N N . GLU A 1 106 ? -9.808 1.660 12.315 1.00 61.06 106 GLU A N 1
ATOM 827 C CA . GLU A 1 106 ? -11.068 1.181 12.929 1.00 61.06 106 GLU A CA 1
ATOM 828 C C . GLU A 1 106 ? -12.020 0.513 11.916 1.00 61.06 106 GLU A C 1
ATOM 830 O O . GLU A 1 106 ? -12.947 -0.218 12.273 1.00 61.06 106 GLU A O 1
ATOM 835 N N . VAL A 1 107 ? -11.749 0.734 10.631 1.00 57.06 107 VAL A N 1
ATOM 836 C CA . VAL A 1 107 ? -12.512 0.300 9.471 1.00 57.06 107 VAL A CA 1
ATOM 837 C C . VAL A 1 107 ? -11.826 -0.831 8.671 1.00 57.06 107 VAL A C 1
ATOM 839 O O . VAL A 1 107 ? -12.474 -1.510 7.874 1.00 57.06 107 VAL A O 1
ATOM 842 N N . MET A 1 108 ? -10.534 -1.111 8.857 1.00 58.81 108 MET A N 1
ATOM 843 C CA . MET A 1 108 ? -9.807 -2.085 8.026 1.00 58.81 108 MET A CA 1
ATOM 844 C C . MET A 1 108 ? -9.390 -3.316 8.834 1.00 58.81 108 MET A C 1
ATOM 846 O O . MET A 1 108 ? -8.672 -3.198 9.817 1.00 58.81 108 MET A O 1
ATOM 850 N N . LYS A 1 109 ? -9.816 -4.514 8.404 1.00 55.72 109 LYS A N 1
ATOM 851 C CA . LYS A 1 109 ? -9.615 -5.756 9.177 1.00 55.72 109 LYS A CA 1
ATOM 852 C C . LYS A 1 109 ? -8.457 -6.631 8.693 1.00 55.72 109 LYS A C 1
ATOM 854 O O . LYS A 1 109 ? -7.895 -7.364 9.507 1.00 55.72 109 LYS A O 1
ATOM 859 N N . SER A 1 110 ? -8.065 -6.572 7.412 1.00 55.94 110 SER A N 1
ATOM 860 C CA . SER A 1 110 ? -6.972 -7.425 6.911 1.00 55.94 110 SER A CA 1
ATOM 861 C C . SER A 1 110 ? -6.243 -6.915 5.663 1.00 55.94 110 SER A C 1
ATOM 863 O O . SER A 1 110 ? -6.845 -6.513 4.669 1.00 55.94 110 SER A O 1
ATOM 865 N N . ILE A 1 111 ? -4.920 -7.081 5.651 1.00 62.94 111 ILE A N 1
ATOM 866 C CA . ILE A 1 111 ? -4.051 -7.040 4.466 1.00 62.94 111 ILE A CA 1
ATOM 867 C C . ILE A 1 111 ? -3.470 -8.438 4.266 1.00 62.94 111 ILE A C 1
ATOM 869 O O . ILE A 1 111 ? -3.016 -9.054 5.216 1.00 62.94 111 ILE A O 1
ATOM 873 N N . SER A 1 112 ? -3.426 -8.971 3.048 1.00 55.66 112 SER A N 1
ATOM 874 C CA . SER A 1 112 ? -2.869 -10.307 2.789 1.00 55.66 112 SER A CA 1
ATOM 875 C C . SER A 1 112 ? -1.795 -10.290 1.705 1.00 55.66 112 SER A C 1
ATOM 877 O O . SER A 1 112 ? -1.967 -9.699 0.641 1.00 55.66 112 SER A O 1
ATOM 879 N N . HIS A 1 113 ? -0.691 -10.995 1.964 1.00 53.22 113 HIS A N 1
ATOM 880 C CA . HIS A 1 113 ? 0.417 -11.227 1.042 1.00 53.22 113 HIS A CA 1
ATOM 881 C C . HIS A 1 113 ? 0.878 -12.692 1.121 1.00 53.22 113 HIS A C 1
ATOM 883 O O . HIS A 1 113 ? 1.360 -13.148 2.162 1.00 53.22 113 HIS A O 1
ATOM 889 N N . LYS A 1 114 ? 0.810 -13.439 0.009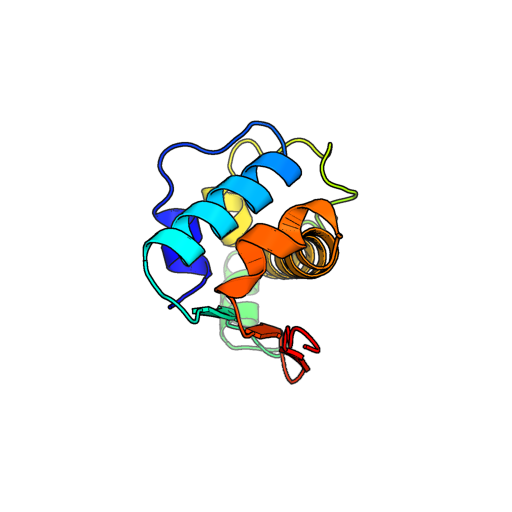 1.00 58.88 114 LYS A N 1
ATOM 890 C CA . LYS A 1 114 ? 1.103 -14.889 -0.029 1.00 58.88 114 LYS A CA 1
ATOM 891 C C . LYS A 1 114 ? 0.224 -15.664 0.977 1.00 58.88 114 LYS A C 1
ATOM 893 O O . LYS A 1 114 ? -0.966 -15.400 1.076 1.00 58.88 114 LYS A O 1
ATOM 898 N N . LYS A 1 115 ? 0.801 -16.603 1.746 1.00 53.88 115 LYS A N 1
ATOM 899 C CA . LYS A 1 115 ? 0.141 -17.299 2.874 1.00 53.88 115 LYS A CA 1
ATOM 900 C C . LYS A 1 115 ? 0.070 -16.459 4.163 1.00 53.88 115 LYS A C 1
ATOM 902 O O . LYS A 1 115 ? -0.339 -16.982 5.194 1.00 53.88 115 LYS A O 1
ATOM 907 N N . LYS A 1 116 ? 0.524 -15.200 4.151 1.00 48.69 116 LYS A N 1
ATOM 908 C CA . LYS A 1 116 ? 0.497 -14.324 5.328 1.00 48.69 116 LYS A CA 1
ATOM 909 C C . LYS A 1 116 ? -0.678 -13.361 5.225 1.00 48.69 116 LYS A C 1
ATOM 911 O O . LYS A 1 116 ? -0.745 -12.549 4.309 1.00 48.69 116 LYS A O 1
ATOM 916 N N . CYS A 1 117 ? -1.586 -13.469 6.183 1.00 54.91 117 CYS A N 1
ATOM 917 C CA . CYS A 1 117 ? -2.653 -12.512 6.415 1.00 54.91 117 CYS A CA 1
ATOM 918 C C . CYS A 1 117 ? -2.223 -11.637 7.597 1.00 54.91 117 CYS A C 1
ATOM 920 O O . CYS A 1 117 ? -2.004 -12.143 8.695 1.00 54.91 117 CYS A O 1
ATOM 922 N N . TYR A 1 118 ? -2.041 -10.350 7.350 1.00 56.56 118 TYR A N 1
ATOM 923 C CA . TYR A 1 118 ? -1.878 -9.309 8.351 1.00 56.56 118 TYR A CA 1
ATOM 924 C C . TYR A 1 118 ? -3.285 -8.863 8.743 1.00 56.56 118 TYR A C 1
ATOM 926 O O . TYR A 1 118 ? -3.916 -8.076 8.042 1.00 56.56 118 TYR A O 1
ATOM 934 N N . LYS A 1 119 ? -3.824 -9.455 9.809 1.00 53.88 119 LYS A N 1
ATOM 935 C CA . LYS A 1 119 ? -5.097 -9.020 10.384 1.00 53.88 119 LYS A CA 1
ATOM 936 C C . LYS A 1 119 ? -4.839 -7.885 11.358 1.00 53.88 119 LYS A C 1
ATOM 938 O O . LYS A 1 119 ? -3.982 -8.006 12.229 1.00 53.88 119 LYS A O 1
ATOM 943 N N . PHE A 1 120 ? -5.614 -6.825 11.216 1.00 54.69 120 PHE A N 1
ATOM 944 C CA . PHE A 1 120 ? -5.608 -5.693 12.122 1.00 54.69 120 PHE A CA 1
ATOM 945 C C . PHE A 1 120 ? -6.840 -5.848 13.010 1.00 54.69 120 PHE A C 1
ATOM 947 O O . PHE A 1 120 ? -7.967 -5.605 12.586 1.00 54.69 120 PHE A O 1
ATOM 954 N N . GLU A 1 121 ? -6.631 -6.354 14.225 1.00 43.53 121 GLU A N 1
ATOM 955 C CA . GLU A 1 121 ? -7.652 -6.381 15.272 1.00 43.53 121 GLU A CA 1
ATOM 956 C C . GLU A 1 121 ? -7.319 -5.304 16.298 1.00 43.53 121 GLU A C 1
ATOM 958 O O . GLU A 1 121 ? -6.277 -5.349 16.955 1.00 43.53 121 GLU A O 1
ATOM 963 N N . ILE A 1 122 ? -8.217 -4.334 16.449 1.00 43.72 122 ILE A N 1
ATOM 964 C CA . ILE A 1 122 ? -8.147 -3.388 17.557 1.00 43.72 122 ILE A CA 1
ATOM 965 C C . ILE A 1 122 ? -8.601 -4.136 18.809 1.00 43.72 122 ILE A C 1
ATOM 967 O O . ILE A 1 122 ? -9.761 -4.540 18.916 1.00 43.72 122 ILE A O 1
ATOM 971 N N . LYS A 1 123 ? -7.682 -4.339 19.758 1.00 36.97 123 LYS A N 1
ATOM 972 C CA . LYS A 1 123 ? -8.048 -4.785 21.104 1.00 36.97 123 LYS A CA 1
ATOM 973 C C . LYS A 1 123 ? -8.775 -3.633 21.800 1.00 36.97 123 LYS A C 1
ATOM 975 O O . LYS A 1 123 ? -8.161 -2.600 22.052 1.00 36.97 123 LYS A O 1
ATOM 980 N N . ARG A 1 124 ? -10.078 -3.819 22.030 1.00 37.03 124 ARG A N 1
ATOM 981 C CA . ARG A 1 124 ? -10.881 -2.997 22.944 1.00 37.03 124 ARG A CA 1
ATOM 982 C C . ARG A 1 124 ? -10.445 -3.203 24.387 1.00 37.03 124 ARG A C 1
ATOM 984 O O . ARG A 1 124 ? -10.048 -4.347 24.708 1.00 37.03 124 ARG A O 1
#

pLDDT: mean 72.94, std 11.84, range [36.97, 90.62]

Foldseek 3Di:
DAQLVLLLPDPDADQWLLRNLVVSLQVQLVPFLEDEHEYDADDPPDPVVVVCVVVVNDADQDARPARRHTQDPPNNVLSVHNNSVVRSLVHSLVSCPDPVNPVSCSRYAWYDDDPDIDGDDDDD

Sequence (124 aa):
MDATFLIKSLSDFPATCGGVAEVLLSKLCAHARCVDFVYDTYTSPSIKDNERHMRGANEVNIVIAGPEHKRQKHFSQALSSGLFKTSLLKFLAAEWEKDTYKEMLEVMKSISHKKKCYKFEIKR

Secondary structure (DSSP, 8-state):
-BHHHHHHH-S---SBHHHHHHHHHHHHHHH-SS-EEEE--PPSS-HHHHHHHHTT---------STTSBPPTTHHHHTT-HHHHHHHHHHHHHHHTSGGGHHHHTT--EEEETTEEEE-----

Organism: Homarus americanus (NCBI:txid6706)

Radius of gyration: 14.96 Å; chains: 1; bounding box: 31×33×47 Å